Protein 4XHY (pdb70)

CATH classification: 2.30.110.10

InterPro domains:
  IPR002563 Flavin reductase like domain [PF01613] (32-175)
  IPR002563 Flavin reductase like domain [SM00903] (32-175)
  IPR012349 FMN-binding split barrel [G3DSA:2.30.110.10] (2-181)
  IPR050268 NADH-dependent flavin reductase [PTHR30466] (22-176)

Structure (mmCIF, N/CA/C/O backbone):
data_4XHY
#
_entry.id   4XHY
#
_cell.length_a   43.910
_cell.length_b   43.910
_cell.length_c   154.660
_cell.angle_alpha   90.00
_cell.angle_beta   90.00
_cell.angle_gamma   120.00
#
_symmetry.space_group_name_H-M   'P 31 2 1'
#
loop_
_entity.id
_entity.type
_entity.pdbx_description
1 polymer 'Flavin reductase domain protein, FMN-binding protein'
2 water water
#
loop_
_atom_site.group_PDB
_atom_site.id
_atom_site.type_symbol
_atom_site.label_atom_id
_atom_site.label_alt_id
_atom_site.label_comp_id
_atom_site.label_asym_id
_atom_site.label_entity_id
_atom_site.label_seq_id
_atom_site.pdbx_PD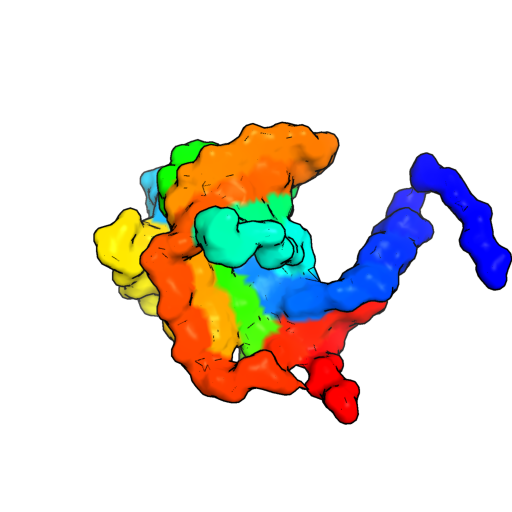B_ins_code
_atom_site.Cartn_x
_atom_site.Cartn_y
_atom_site.Cartn_z
_atom_site.occupancy
_atom_site.B_iso_or_equiv
_atom_site.auth_seq_id
_atom_site.auth_comp_id
_atom_site.auth_asym_id
_atom_site.auth_atom_id
_atom_site.pdbx_PDB_model_num
ATOM 1 N N . GLU A 1 14 ? 0.422 -7.687 48.954 1.00 32.02 15 GLU A N 1
ATOM 2 C CA . GLU A 1 14 ? -0.319 -6.501 48.398 1.00 30.50 15 GLU A CA 1
ATOM 3 C C . GLU A 1 14 ? -0.179 -5.317 49.317 1.00 29.41 15 GLU A C 1
ATOM 4 O O . GLU A 1 14 ? -0.375 -5.411 50.543 1.00 30.39 15 GLU A O 1
ATOM 10 N N . ILE A 1 15 ? 0.153 -4.204 48.695 1.00 27.60 16 ILE A N 1
ATOM 11 C CA A ILE A 1 15 ? 0.369 -2.968 49.454 0.50 27.59 16 ILE A CA 1
ATOM 12 C CA B ILE A 1 15 ? 0.486 -2.960 49.357 0.50 27.74 16 ILE A CA 1
ATOM 13 C C . ILE A 1 15 ? -0.316 -1.812 48.743 1.00 26.22 16 ILE A C 1
ATOM 14 O O . ILE A 1 15 ? -0.468 -1.772 47.537 1.00 25.19 16 ILE A O 1
ATOM 23 N N . THR A 1 16 ? -0.736 -0.849 49.562 1.00 26.20 17 THR A N 1
ATOM 24 C CA . THR A 1 16 ? -1.468 0.328 49.094 1.00 25.38 17 THR A CA 1
ATOM 25 C C . THR A 1 16 ? -0.748 1.580 49.538 1.00 25.64 17 THR A C 1
ATOM 26 O O . THR A 1 16 ? -0.265 1.609 50.688 1.00 26.36 17 THR A O 1
ATOM 30 N N . PHE A 1 17 ? -0.649 2.546 48.642 1.00 24.79 18 PHE A N 1
ATOM 31 C CA . PHE A 1 17 ? -0.048 3.845 48.982 1.00 25.67 18 PHE A CA 1
ATOM 32 C C . PHE A 1 17 ? -0.747 4.966 48.263 1.00 25.73 18 PHE A C 1
ATOM 33 O O . PHE A 1 17 ? -1.606 4.783 47.386 1.00 23.99 18 PHE A O 1
ATOM 41 N N . HIS A 1 18 ? -0.376 6.195 48.597 1.00 27.26 19 HIS A N 1
ATOM 42 C CA . HIS A 1 18 ? -1.004 7.360 47.953 1.00 29.47 19 HIS A CA 1
ATOM 43 C C . HIS A 1 18 ? 0.052 8.040 47.150 1.00 30.23 19 HIS A C 1
ATOM 44 O O . HIS A 1 18 ? 1.141 8.197 47.657 1.00 33.40 19 HIS A O 1
ATOM 51 N N . PRO A 1 19 ? -0.248 8.450 45.951 1.00 29.64 20 PRO A N 1
ATOM 52 C CA . PRO A 1 19 ? 0.856 9.096 45.162 1.00 32.42 20 PRO A CA 1
ATOM 53 C C . PRO A 1 19 ? 1.309 10.366 45.884 1.00 36.46 20 PRO A C 1
ATOM 54 O O . PRO A 1 19 ? 0.491 11.082 46.463 1.00 38.53 20 PRO A O 1
ATOM 58 N N . ALA A 1 20 ? 2.620 10.572 45.894 1.00 43.08 21 ALA A N 1
ATOM 59 C CA . ALA A 1 20 ? 3.381 11.243 46.985 1.00 49.68 21 ALA A CA 1
ATOM 60 C C . ALA A 1 20 ? 4.436 10.255 47.593 1.00 50.94 21 ALA A C 1
ATOM 61 O O . ALA A 1 20 ? 4.177 9.572 48.612 1.00 46.65 21 ALA A O 1
ATOM 63 N N . ALA A 1 24 ? 7.569 8.935 45.115 1.00 43.31 25 ALA A N 1
ATOM 64 C CA . ALA A 1 24 ? 7.345 9.047 43.658 1.00 40.80 25 ALA A CA 1
ATOM 65 C C . ALA A 1 24 ? 7.810 7.806 42.878 1.00 37.49 25 ALA A C 1
ATOM 66 O O . ALA A 1 24 ? 7.270 7.482 41.813 1.00 34.25 25 ALA A O 1
ATOM 68 N N . ARG A 1 25 ? 8.824 7.144 43.434 1.00 35.76 26 ARG A N 1
ATOM 69 C CA A ARG A 1 25 ? 9.386 5.885 42.963 0.50 35.48 26 ARG A CA 1
ATOM 70 C CA B ARG A 1 25 ? 9.373 5.918 42.855 0.50 35.71 26 ARG A CA 1
ATOM 71 C C . ARG A 1 25 ? 8.323 4.790 42.831 1.00 33.51 26 ARG A C 1
ATOM 72 O O . ARG A 1 25 ? 8.303 4.007 41.877 1.00 31.44 26 ARG A O 1
ATOM 87 N N . LEU A 1 26 ? 7.516 4.730 43.868 1.00 31.85 27 LEU A N 1
ATOM 88 C CA . LEU A 1 26 ? 6.464 3.700 43.982 1.00 30.18 27 LEU A CA 1
ATOM 89 C C . LEU A 1 26 ? 5.436 3.900 42.885 1.00 27.81 27 LEU A C 1
ATOM 90 O O . LEU A 1 26 ? 4.971 2.910 42.259 1.00 25.35 27 LEU A O 1
ATOM 95 N N . LEU A 1 27 ? 5.099 5.142 42.575 1.00 26.02 28 LEU A N 1
ATOM 96 C CA . LEU A 1 27 ? 4.109 5.391 41.517 1.00 25.59 28 LEU A CA 1
ATOM 97 C C . LEU A 1 27 ? 4.669 4.999 40.156 1.00 24.81 28 LEU A C 1
ATOM 98 O O . LEU A 1 27 ? 4.017 4.376 39.342 1.00 23.70 28 LEU A O 1
ATOM 103 N N . ARG A 1 28 ? 5.912 5.366 39.881 1.00 25.77 29 ARG A N 1
ATOM 104 C CA . ARG A 1 28 ? 6.501 5.022 38.616 1.00 25.64 29 ARG A CA 1
ATOM 105 C C . ARG A 1 28 ? 6.568 3.488 38.400 1.00 24.07 29 ARG A C 1
ATOM 106 O O . ARG A 1 28 ? 6.215 2.985 37.347 1.00 23.37 29 ARG A O 1
ATOM 114 N N . GLU A 1 29 ? 6.963 2.756 39.425 1.00 24.20 30 GLU A N 1
ATOM 115 C CA . GLU A 1 29 ? 6.980 1.293 39.430 1.00 23.76 30 GLU A CA 1
ATOM 116 C C . GLU A 1 29 ? 5.553 0.756 39.114 1.00 22.53 30 GLU A C 1
ATOM 117 O O . GLU A 1 29 ? 5.403 -0.095 38.252 1.00 21.94 30 GLU A O 1
ATOM 123 N N . ALA A 1 30 ? 4.545 1.347 39.733 1.00 22.01 31 ALA A N 1
ATOM 124 C CA . ALA A 1 30 ? 3.211 0.818 39.532 1.00 20.99 31 ALA A CA 1
ATOM 125 C C . ALA A 1 30 ? 2.710 1.061 38.124 1.00 20.36 31 ALA A C 1
ATOM 126 O O . ALA A 1 30 ? 2.170 0.107 37.518 1.00 18.95 31 ALA A O 1
ATOM 128 N N . LEU A 1 31 ? 2.845 2.292 37.623 1.00 19.46 32 LEU A N 1
ATOM 129 C CA . LEU A 1 31 ? 2.450 2.635 36.270 1.00 19.55 32 LEU A CA 1
ATOM 130 C C . LEU A 1 31 ? 3.228 1.797 35.272 1.00 19.61 32 LEU A C 1
ATOM 131 O O . LEU A 1 31 ? 2.682 1.403 34.226 1.00 20.47 32 LEU A O 1
ATOM 136 N N . GLY A 1 32 ? 4.497 1.432 35.594 1.00 20.16 33 GLY A N 1
ATOM 137 C CA . GLY A 1 32 ? 5.247 0.514 34.735 1.00 20.24 33 GLY A CA 1
ATOM 138 C C . GLY A 1 32 ? 4.798 -0.907 34.629 1.00 20.11 33 GLY A C 1
ATOM 139 O O . GLY A 1 32 ? 5.234 -1.634 33.778 1.00 20.73 33 GLY A O 1
ATOM 140 N N . ARG A 1 33 ? 3.805 -1.279 35.456 1.00 19.57 34 ARG A N 1
ATOM 141 C CA . ARG A 1 33 ? 3.224 -2.599 35.420 1.00 19.20 34 ARG A CA 1
ATOM 142 C C . ARG A 1 33 ? 2.269 -2.745 34.217 1.00 18.40 34 ARG A C 1
ATOM 143 O O . ARG A 1 33 ? 1.908 -3.864 33.906 1.00 18.80 34 ARG A O 1
ATOM 151 N N . PHE A 1 34 ? 1.905 -1.644 33.610 1.00 17.74 35 PHE A N 1
ATOM 152 C CA . PHE A 1 34 ? 1.145 -1.661 32.365 1.00 17.54 35 PHE A CA 1
ATOM 153 C C . PHE A 1 34 ? 2.124 -1.796 31.188 1.00 17.02 35 PHE A C 1
ATOM 154 O O . PHE A 1 34 ? 2.841 -0.804 30.884 1.00 17.37 35 PHE A O 1
ATOM 162 N N . ALA A 1 35 ? 2.142 -2.977 30.539 1.00 16.34 36 ALA A N 1
ATOM 163 C CA . ALA A 1 35 ?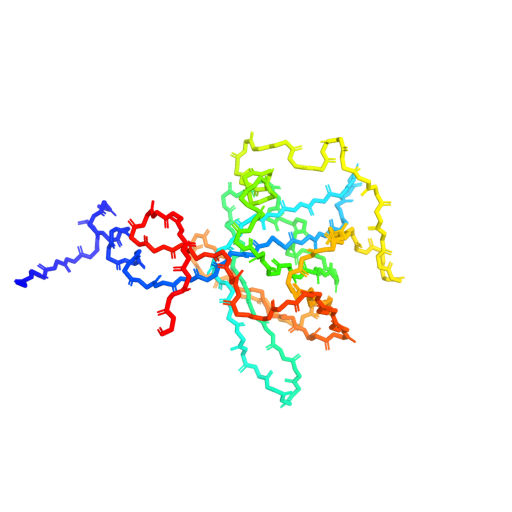 2.942 -3.246 29.358 1.00 16.23 36 ALA A CA 1
ATOM 164 C C . ALA A 1 35 ? 2.572 -2.412 28.158 1.00 15.61 36 ALA A C 1
ATOM 165 O O . ALA A 1 35 ? 1.377 -2.091 27.942 1.00 15.31 36 ALA A O 1
ATOM 167 N N . THR A 1 36 ? 3.558 -2.012 27.335 1.00 15.64 37 THR A N 1
ATOM 168 C CA . THR A 1 36 ? 3.280 -1.246 26.163 1.00 15.69 37 THR A CA 1
ATOM 169 C C . THR A 1 36 ? 4.204 -1.612 25.024 1.00 15.83 37 THR A C 1
ATOM 170 O O . THR A 1 36 ? 5.334 -2.152 25.291 1.00 17.30 37 THR A O 1
ATOM 174 N N . GLY A 1 37 ? 3.803 -1.252 23.815 1.00 15.58 38 GLY A N 1
ATOM 175 C CA . GLY A 1 37 ? 4.746 -1.126 22.702 1.00 15.82 38 GLY A CA 1
ATOM 176 C C . GLY A 1 37 ? 5.562 0.124 22.868 1.00 16.42 38 GLY A C 1
ATOM 177 O O . GLY A 1 37 ? 5.515 0.787 23.917 1.00 17.17 38 GLY A O 1
ATOM 178 N N . VAL A 1 38 ? 6.326 0.442 21.832 1.00 15.60 39 VAL A N 1
ATOM 179 C CA . VAL A 1 38 ? 7.179 1.652 21.850 1.00 15.61 39 VAL A CA 1
ATOM 180 C C . VAL A 1 38 ? 6.967 2.384 20.529 1.00 15.36 39 VAL A C 1
ATOM 181 O O . VAL A 1 38 ? 7.016 1.730 19.456 1.00 16.54 39 VAL A O 1
ATOM 185 N N . THR A 1 39 ? 6.668 3.682 20.600 1.00 16.09 40 THR A N 1
ATOM 186 C CA . THR A 1 39 ? 6.482 4.469 19.406 1.00 16.81 40 THR A CA 1
ATOM 187 C C . THR A 1 39 ? 7.399 5.628 19.327 1.00 17.77 40 THR A C 1
ATOM 188 O O . THR A 1 39 ? 7.849 6.110 20.324 1.00 21.99 40 THR A O 1
ATOM 192 N N . VAL A 1 40 ? 7.829 5.945 18.139 1.00 16.10 41 VAL A N 1
ATOM 193 C CA . VAL A 1 40 ? 8.493 7.235 17.919 1.00 15.90 41 VAL A CA 1
ATOM 194 C C . VAL A 1 40 ? 7.534 8.100 17.110 1.00 15.33 41 VAL A C 1
ATOM 195 O O . VAL A 1 40 ? 7.067 7.696 16.026 1.00 15.40 41 VAL A O 1
ATOM 199 N N . VAL A 1 41 ? 7.212 9.287 17.602 1.00 15.28 42 VAL A N 1
ATOM 200 C CA . VAL A 1 41 ? 6.348 10.210 16.885 1.00 15.50 42 VAL A CA 1
ATOM 201 C C . VAL A 1 41 ? 7.196 11.344 16.296 1.00 15.61 42 VAL A C 1
ATOM 202 O O . VAL A 1 41 ? 8.105 11.848 16.923 1.00 15.64 42 VAL A O 1
ATOM 206 N N . THR A 1 42 ? 6.998 11.571 15.010 1.00 15.59 43 THR A N 1
ATOM 207 C CA . THR A 1 42 ? 7.832 12.541 14.282 1.00 16.26 43 THR A CA 1
ATOM 208 C C . THR A 1 42 ? 7.041 13.678 13.720 1.00 16.53 43 THR A C 1
ATOM 209 O O . THR A 1 42 ? 5.826 13.575 13.503 1.00 16.44 43 THR A O 1
ATOM 213 N N . THR A 1 43 ? 7.759 14.771 13.484 1.00 17.30 44 THR A N 1
ATOM 214 C CA . THR A 1 43 ? 7.132 15.966 12.929 1.00 17.86 44 THR A CA 1
ATOM 215 C C . THR A 1 43 ? 8.184 16.877 12.309 1.00 18.59 44 THR A C 1
ATOM 216 O O . THR A 1 43 ? 9.382 16.803 12.625 1.00 19.38 44 THR A O 1
ATOM 220 N N . ALA A 1 44 ? 7.773 17.764 11.423 1.00 19.44 45 ALA A N 1
ATOM 221 C CA . ALA A 1 44 ? 8.730 18.732 10.856 1.00 21.10 45 ALA A CA 1
ATOM 222 C C . ALA A 1 44 ? 8.829 19.905 11.804 1.00 22.99 45 ALA A C 1
ATOM 223 O O . ALA A 1 44 ? 7.922 20.681 11.955 1.00 24.36 45 ALA A O 1
ATOM 225 N N . GLY A 1 45 ? 10.011 20.098 12.338 1.00 24.49 46 GLY A N 1
ATOM 226 C CA . GLY A 1 45 ? 10.294 21.186 13.255 1.00 26.01 46 GLY A CA 1
ATOM 227 C C . GLY A 1 45 ? 10.734 22.424 12.523 1.00 28.35 46 GLY A C 1
ATOM 228 O O . GLY A 1 45 ? 11.004 22.375 11.306 1.00 27.88 46 GLY A O 1
ATOM 229 N N . PRO A 1 46 ? 10.843 23.548 13.283 1.00 30.60 47 PRO A N 1
ATOM 230 C CA . PRO A 1 46 ? 11.165 24.817 12.649 1.00 32.57 47 PRO A CA 1
ATOM 231 C C . PRO A 1 46 ? 12.527 24.817 12.003 1.00 33.33 47 PRO A C 1
ATOM 232 O O . PRO A 1 46 ? 12.758 25.611 11.061 1.00 35.79 47 PRO A O 1
ATOM 236 N N . GLN A 1 47 ? 13.441 23.960 12.46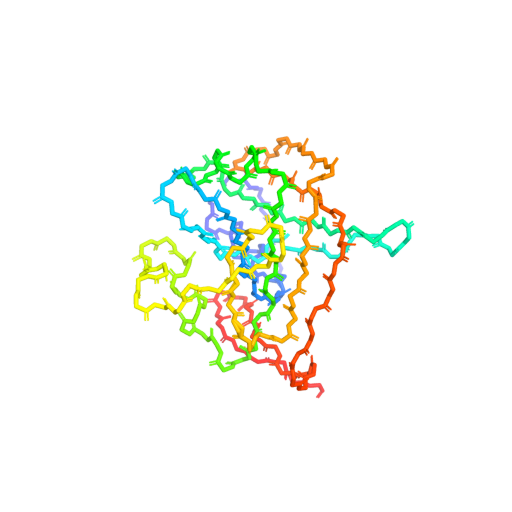1 1.00 32.79 48 GLN A N 1
ATOM 237 C CA . GLN A 1 47 ? 14.721 23.962 11.784 1.00 35.08 48 GLN A CA 1
ATOM 238 C C . GLN A 1 47 ? 15.261 22.607 11.384 1.00 32.88 48 GLN A C 1
ATOM 239 O O . GLN A 1 47 ? 16.454 22.451 11.089 1.00 35.38 48 GLN A O 1
ATOM 245 N N . GLY A 1 48 ? 14.350 21.644 11.249 1.00 29.01 49 GLY A N 1
ATOM 246 C CA . GLY A 1 48 ? 14.713 20.268 10.871 1.00 27.87 49 GLY A CA 1
ATOM 247 C C . GLY A 1 48 ? 13.718 19.274 11.423 1.00 25.83 49 GLY A C 1
ATOM 248 O O . GLY A 1 48 ? 12.784 19.655 12.111 1.00 25.96 49 GLY A O 1
ATOM 249 N N . PRO A 1 49 ? 13.929 18.005 11.095 1.00 24.57 50 PRO A N 1
ATOM 250 C CA . PRO A 1 49 ? 13.070 16.941 11.604 1.00 23.22 50 PRO A CA 1
ATOM 251 C C . PRO A 1 49 ? 13.192 16.731 13.111 1.00 22.32 50 PRO A C 1
ATOM 252 O O . PRO A 1 49 ? 14.275 16.942 13.694 1.00 23.48 50 PRO A O 1
ATOM 256 N N . LEU A 1 50 ? 12.064 16.315 13.740 1.00 21.09 51 LEU A N 1
ATOM 257 C CA . LEU A 1 50 ? 12.055 16.048 15.127 1.00 20.96 51 LEU A CA 1
ATOM 258 C C . LEU A 1 50 ? 11.385 14.733 15.381 1.00 19.90 51 LEU A C 1
ATOM 259 O O . LEU A 1 50 ? 10.437 14.371 14.698 1.00 19.17 51 LEU A O 1
ATOM 264 N N . GLY A 1 51 ? 11.803 14.082 16.443 1.00 19.37 52 GLY A N 1
ATOM 265 C CA . GLY A 1 51 ? 11.118 12.879 16.889 1.00 18.32 52 GLY A CA 1
ATOM 266 C C . GLY A 1 51 ? 11.113 12.766 18.393 1.00 18.68 52 GLY A C 1
ATOM 267 O O . GLY A 1 51 ? 11.946 13.338 19.065 1.00 20.23 52 GLY A O 1
ATOM 268 N N . MET A 1 52 ? 10.237 11.915 18.918 1.00 18.23 53 MET A N 1
ATOM 269 C CA . MET A 1 52 ? 10.150 11.705 20.378 1.00 18.92 53 MET A CA 1
ATOM 270 C C . MET A 1 52 ? 9.658 10.269 20.583 1.00 17.29 53 MET A C 1
ATOM 271 O O . MET A 1 52 ? 8.564 9.882 20.119 1.00 16.50 53 MET A O 1
ATOM 276 N N . THR A 1 53 ? 10.388 9.558 21.396 1.00 16.79 54 THR A N 1
ATOM 277 C CA . THR A 1 53 ? 10.008 8.207 21.819 1.00 16.60 54 THR A CA 1
ATOM 278 C C . THR A 1 53 ? 9.035 8.307 22.993 1.00 16.35 54 THR A C 1
ATOM 279 O O . THR A 1 53 ? 9.328 8.981 23.975 1.00 17.65 54 THR A O 1
ATOM 283 N N . VAL A 1 54 ? 7.898 7.642 22.797 1.00 16.39 55 VAL A N 1
ATOM 284 C CA . VAL A 1 54 ? 6.903 7.580 23.906 1.00 16.81 55 VAL A CA 1
ATOM 285 C C . VAL A 1 54 ? 6.292 6.186 23.955 1.00 16.60 55 VAL A C 1
ATOM 286 O O . VAL A 1 54 ? 6.284 5.458 22.991 1.00 18.17 55 VAL A O 1
ATOM 290 N N . ASN A 1 55 ? 5.698 5.875 25.104 1.00 16.50 56 ASN A N 1
ATOM 291 C CA . ASN A 1 55 ? 4.855 4.649 25.174 1.00 16.70 56 ASN A CA 1
ATOM 292 C C . ASN A 1 55 ? 3.442 4.930 25.543 1.00 16.78 56 ASN A C 1
ATOM 293 O O . ASN A 1 55 ? 2.728 3.973 25.790 1.00 17.83 56 ASN A O 1
ATOM 298 N N . SER A 1 56 ? 3.071 6.169 25.568 1.00 15.97 57 SER A N 1
ATOM 299 C CA . SER A 1 56 ? 1.733 6.623 25.912 1.00 16.96 57 SER A CA 1
ATOM 300 C C . SER A 1 56 ? 0.743 6.640 24.760 1.00 16.19 57 SER A C 1
ATOM 301 O O . SER A 1 56 ? -0.411 7.108 24.954 1.00 19.23 57 SER A O 1
ATOM 304 N N . PHE A 1 57 ? 1.050 6.012 23.653 1.00 15.53 58 PHE A N 1
ATOM 305 C CA . PHE A 1 57 ? 0.145 5.839 22.552 1.00 15.56 58 PHE A CA 1
ATOM 306 C C . PHE A 1 57 ? -1.077 5.003 22.944 1.00 14.80 58 PHE A C 1
ATOM 307 O O . PHE A 1 57 ? -0.985 4.106 23.745 1.00 15.21 58 PHE A O 1
ATOM 315 N N . SER A 1 58 ? -2.247 5.381 22.405 1.00 15.08 59 SER A N 1
ATOM 316 C CA . SER A 1 58 ? -3.414 4.436 22.417 1.00 15.62 59 SER A CA 1
ATOM 317 C C . SER A 1 58 ? -4.140 4.558 21.085 1.00 16.15 59 SER A C 1
ATOM 318 O O . SER A 1 58 ? -4.328 5.661 20.526 1.00 15.42 59 SER A O 1
ATOM 321 N N . SER A 1 59 ? -4.699 3.438 20.660 1.00 16.52 60 SER A N 1
ATOM 322 C CA . SER A 1 59 ? -5.676 3.428 19.605 1.00 17.83 60 SER A CA 1
ATOM 323 C C . SER A 1 59 ? -6.995 3.857 20.237 1.00 18.58 60 SER A C 1
ATOM 324 O O . SER A 1 59 ? -7.411 3.216 21.226 1.00 21.27 60 SER A O 1
ATOM 327 N N . VAL A 1 60 ? -7.649 4.863 19.677 1.00 17.25 61 VAL A N 1
ATOM 328 C CA . VAL A 1 60 ? -8.837 5.482 20.264 1.00 17.82 61 VAL A CA 1
ATOM 329 C C . VAL A 1 60 ? -10.139 5.145 19.527 1.00 18.54 61 VAL A C 1
ATOM 330 O O . VAL A 1 60 ? -11.024 4.595 20.177 1.00 19.23 61 VAL A O 1
ATOM 334 N N . SER A 1 61 ? -10.244 5.422 18.226 1.00 18.09 62 SER A N 1
ATOM 335 C CA . SER A 1 61 ? -11.478 5.252 17.459 1.00 19.38 62 SER A CA 1
ATOM 336 C C . SER A 1 61 ? -11.203 4.572 16.119 1.00 19.83 62 SER A C 1
ATOM 337 O O . SER A 1 61 ? -10.113 4.785 15.570 1.00 19.34 62 SER A O 1
ATOM 340 N N . LEU A 1 62 ? -12.099 3.721 15.646 1.00 21.33 63 LEU A N 1
ATOM 341 C CA . LEU A 1 62 ? -12.041 3.182 14.296 1.00 22.54 63 LEU A CA 1
ATOM 342 C C . LEU A 1 62 ? -12.748 4.051 13.303 1.00 23.81 63 LEU A C 1
ATOM 343 O O . LEU A 1 62 ? -12.279 4.234 12.171 1.00 25.28 63 LEU A O 1
ATOM 348 N N . GLU A 1 63 ? -13.968 4.519 13.605 1.00 24.31 64 GLU A N 1
ATOM 349 C CA . GLU A 1 63 ? -14.622 5.400 12.675 1.00 27.42 64 GLU A CA 1
ATOM 350 C C . GLU A 1 63 ? -15.062 6.650 13.421 1.00 26.48 64 GLU A C 1
ATOM 351 O O . GLU A 1 63 ? -15.970 6.622 14.260 1.00 27.35 64 GLU A O 1
ATOM 357 N N . PRO A 1 64 ? -14.442 7.772 13.164 1.00 24.04 65 PRO A N 1
ATOM 358 C CA . PRO A 1 64 ? -13.274 7.927 12.304 1.00 23.37 65 PRO A CA 1
ATOM 359 C C . PRO A 1 64 ? -12.058 7.339 12.954 1.00 21.24 65 PRO A C 1
ATOM 360 O O . PRO A 1 64 ? -12.016 7.092 14.162 1.00 20.54 65 PRO A O 1
ATOM 364 N N . PRO A 1 65 ? -10.958 7.163 12.173 1.00 20.01 66 PRO A N 1
ATOM 365 C CA . PRO A 1 65 ? -9.784 6.516 12.720 1.00 19.17 66 PRO A CA 1
ATOM 366 C C . PRO A 1 65 ? -8.983 7.525 13.491 1.00 18.11 66 PRO A C 1
ATOM 367 O O . PRO A 1 65 ? -8.397 8.431 12.868 1.00 18.30 66 PRO A O 1
ATOM 371 N N . LEU A 1 66 ? -8.959 7.386 14.804 1.00 17.55 67 LEU A N 1
ATOM 372 C CA . LEU A 1 66 ? -8.209 8.321 15.673 1.00 17.32 67 LEU A CA 1
ATOM 373 C C . LEU A 1 66 ? -7.319 7.602 16.601 1.00 16.43 67 LEU A C 1
ATOM 374 O O . LEU A 1 66 ? -7.600 6.518 17.111 1.00 16.19 67 LEU A O 1
ATOM 379 N N . VAL A 1 67 ? -6.181 8.222 16.934 1.00 15.59 68 VAL A N 1
ATOM 380 C CA . VAL A 1 67 ? -5.211 7.697 17.884 1.00 15.49 68 VAL A CA 1
ATO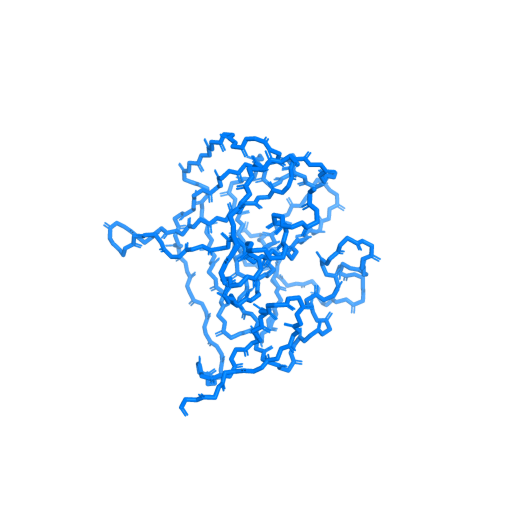M 381 C C . VAL A 1 67 ? -4.781 8.856 18.804 1.00 15.33 68 VAL A C 1
ATOM 382 O O . VAL A 1 67 ? -5.051 10.046 18.472 1.00 15.69 68 VAL A O 1
ATOM 386 N N . LEU A 1 68 ? -4.137 8.519 19.921 1.00 15.16 69 LEU A N 1
ATOM 387 C CA . LEU A 1 68 ? -3.628 9.575 20.818 1.00 14.84 69 LEU A CA 1
ATOM 388 C C . LEU A 1 68 ? -2.259 9.176 21.302 1.00 14.22 69 LEU A C 1
ATOM 389 O O . LEU A 1 68 ? -1.788 8.036 21.222 1.00 14.50 69 LEU A O 1
ATOM 394 N N . TRP A 1 69 ? -1.534 10.220 21.749 1.00 14.64 70 TRP A N 1
ATOM 395 C CA . TRP A 1 69 ? -0.281 10.044 22.442 1.00 14.90 70 TRP A CA 1
ATOM 396 C C . TRP A 1 69 ? -0.044 11.263 23.326 1.00 15.57 70 TRP A C 1
ATOM 397 O O . TRP A 1 69 ? -0.680 12.281 23.141 1.00 15.66 70 TRP A O 1
ATOM 408 N N . CYS A 1 70 ? 0.978 11.155 24.217 1.00 15.46 71 CYS A N 1
ATOM 409 C CA . CYS A 1 70 ? 1.126 12.202 25.218 1.00 16.04 71 CYS A CA 1
ATOM 410 C C . CYS A 1 70 ? 2.563 12.757 25.222 1.00 16.32 71 CYS A C 1
ATOM 411 O O . CYS A 1 70 ? 3.464 12.151 25.788 1.00 17.36 71 CYS A O 1
ATOM 414 N N . PRO A 1 71 ? 2.806 13.956 24.606 1.00 16.22 72 PRO A N 1
ATOM 415 C CA . PRO A 1 71 ? 4.176 14.537 24.700 1.00 16.94 72 PRO A CA 1
ATOM 416 C C . PRO A 1 71 ? 4.360 15.148 26.073 1.00 17.43 72 PRO A C 1
ATOM 417 O O . PRO A 1 71 ? 3.458 15.767 26.668 1.00 18.14 72 PRO A O 1
ATOM 421 N N . ALA A 1 72 ? 5.597 15.019 26.582 1.00 18.55 73 ALA A N 1
ATOM 422 C CA . ALA A 1 72 ? 5.994 15.646 27.853 1.00 18.41 73 ALA A CA 1
ATOM 423 C C . ALA A 1 72 ? 6.063 17.189 27.681 1.00 18.90 73 ALA A C 1
ATOM 424 O O . ALA A 1 72 ? 6.682 17.660 26.766 1.00 19.66 73 ALA A O 1
ATOM 426 N N . ARG A 1 73 ? 5.486 17.898 28.619 1.00 19.16 74 ARG A N 1
ATOM 427 C CA . ARG A 1 73 ? 5.547 19.369 28.577 1.00 20.23 74 ARG A CA 1
ATOM 428 C C . ARG A 1 73 ? 6.881 19.802 29.066 1.00 21.34 74 ARG A C 1
ATOM 429 O O . ARG A 1 73 ? 7.242 21.014 28.801 1.00 21.67 74 ARG A O 1
ATOM 437 N N . THR A 1 74 ? 7.716 18.936 29.633 1.00 21.73 75 THR A N 1
ATOM 438 C CA . THR A 1 74 ? 9.094 19.292 30.069 1.00 24.04 75 THR A CA 1
ATOM 439 C C . THR A 1 74 ? 10.114 19.142 28.990 1.00 23.42 75 THR A C 1
ATOM 440 O O . THR A 1 74 ? 11.308 19.410 29.224 1.00 26.59 75 THR A O 1
ATOM 444 N N . SER A 1 75 ? 9.679 18.808 27.779 1.00 22.85 76 SER A N 1
ATOM 445 C CA . SER A 1 75 ? 10.590 18.652 26.628 1.00 23.33 76 SER A CA 1
ATOM 446 C C . SER A 1 75 ? 10.651 19.942 25.847 1.00 23.71 76 SER A C 1
ATOM 447 O O . SER A 1 75 ? 9.662 20.524 25.553 1.00 23.03 76 SER A O 1
ATOM 450 N N . ALA A 1 76 ? 11.851 20.326 25.380 1.00 24.85 77 ALA A N 1
ATOM 451 C CA . ALA A 1 76 ? 11.971 21.421 24.474 1.00 25.66 77 ALA A CA 1
ATOM 452 C C . ALA A 1 76 ? 11.270 21.216 23.130 1.00 25.24 77 ALA A C 1
ATOM 453 O O . ALA A 1 76 ? 11.068 22.206 22.410 1.00 27.74 77 ALA A O 1
ATOM 455 N N . ARG A 1 77 ? 10.974 19.962 22.790 1.00 24.88 78 ARG A N 1
ATOM 456 C CA . ARG A 1 77 ? 10.253 19.638 21.552 1.00 25.16 78 ARG A CA 1
ATOM 457 C C . ARG A 1 77 ? 8.721 19.746 21.698 1.00 23.43 78 ARG A C 1
ATOM 458 O O . ARG A 1 77 ? 7.989 19.540 20.723 1.00 23.00 78 ARG A O 1
ATOM 466 N N . HIS A 1 78 ? 8.215 19.969 22.902 1.00 22.48 79 HIS A N 1
ATOM 467 C CA . HIS A 1 78 ? 6.763 19.911 23.126 1.00 21.62 79 HIS A CA 1
ATOM 468 C C . HIS A 1 78 ? 6.041 20.905 22.226 1.00 22.23 79 HIS A C 1
ATOM 469 O O . HIS A 1 78 ? 5.033 20.575 21.591 1.00 21.39 79 HIS A O 1
ATOM 476 N N . ALA A 1 79 ? 6.486 22.153 22.220 1.00 24.37 80 ALA A N 1
ATOM 477 C CA . ALA A 1 79 ? 5.815 23.185 21.421 1.00 25.80 80 ALA A CA 1
ATOM 478 C C . ALA A 1 79 ? 5.667 22.827 19.938 1.00 24.95 80 ALA A C 1
ATOM 479 O O . ALA A 1 79 ? 4.582 22.994 19.377 1.00 25.97 80 ALA A O 1
ATOM 481 N N . ALA A 1 80 ? 6.711 22.272 19.343 1.00 23.91 81 ALA A N 1
ATOM 482 C CA . ALA A 1 80 ? 6.672 21.851 17.942 1.00 23.59 81 ALA A CA 1
ATOM 483 C C . ALA A 1 80 ? 5.628 20.760 17.719 1.00 22.74 81 ALA A C 1
ATOM 484 O O . ALA A 1 80 ? 4.857 20.878 16.762 1.00 22.62 81 ALA A O 1
ATOM 486 N N . PHE A 1 81 ? 5.502 19.820 18.635 1.00 21.30 82 PHE A N 1
ATOM 487 C CA . PHE A 1 81 ? 4.509 18.806 18.455 1.00 20.86 82 PHE A CA 1
ATOM 488 C C . PHE A 1 81 ? 3.097 19.367 18.683 1.00 22.07 82 PHE A C 1
ATOM 489 O O . PHE A 1 81 ? 2.181 19.002 17.976 1.00 21.38 82 PHE A O 1
ATOM 497 N N . ALA A 1 82 ? 2.933 20.276 19.636 1.00 24.21 83 ALA A N 1
ATOM 498 C CA . ALA A 1 82 ? 1.614 20.873 19.937 1.00 26.87 83 ALA A CA 1
ATOM 499 C C . ALA A 1 82 ? 1.157 21.787 18.813 1.00 27.52 83 ALA A C 1
ATOM 500 O O . ALA A 1 82 ? -0.058 21.886 18.559 1.00 32.02 83 ALA A O 1
ATOM 502 N N . GLU A 1 83 ? 2.064 22.464 18.160 1.00 29.37 84 GLU A N 1
ATOM 503 C CA . GLU A 1 83 ? 1.696 23.354 17.069 1.00 30.54 84 GLU A CA 1
ATOM 504 C C . GLU A 1 83 ? 1.564 22.653 15.724 1.00 28.90 84 GLU A C 1
ATOM 505 O O . GLU A 1 83 ? 1.110 23.290 14.762 1.00 30.27 84 GLU A O 1
ATOM 511 N N . ALA A 1 84 ? 1.971 21.364 15.619 1.00 24.65 85 ALA A N 1
ATOM 512 C CA . ALA A 1 84 ? 2.079 20.744 14.312 1.00 23.78 85 ALA A CA 1
ATOM 513 C C . ALA A 1 84 ? 0.665 20.484 13.746 1.00 23.09 85 ALA A C 1
ATOM 514 O O . ALA A 1 84 ? -0.265 20.104 14.492 1.00 23.63 85 ALA A O 1
ATOM 516 N N . GLY A 1 85 ? 0.586 20.565 12.431 1.00 22.78 86 GLY A N 1
ATOM 517 C CA . GLY A 1 85 ? -0.615 20.120 11.704 1.00 22.48 86 GLY A CA 1
ATOM 518 C C . GLY A 1 85 ? -0.570 18.625 11.376 1.00 21.14 86 GLY A C 1
ATOM 519 O O . GLY A 1 85 ? -1.611 18.010 11.146 1.00 19.98 86 GLY A O 1
ATOM 520 N N . ALA A 1 86 ? 0.622 18.027 11.314 1.00 20.26 87 ALA A N 1
ATOM 521 C CA . ALA A 1 86 ? 0.807 16.674 10.901 1.00 19.10 87 ALA A CA 1
ATOM 522 C C . ALA A 1 86 ? 1.935 16.028 11.703 1.00 18.48 87 ALA A C 1
ATOM 523 O O . ALA A 1 86 ? 3.004 16.667 11.903 1.00 18.33 87 ALA A O 1
ATOM 525 N N . TRP A 1 87 ? 1.768 14.786 12.082 1.00 17.55 88 TRP A N 1
ATOM 526 C CA . TRP A 1 87 ? 2.750 14.042 12.775 1.00 16.97 88 TRP A CA 1
ATOM 527 C C . TRP A 1 87 ? 2.524 12.579 12.535 1.00 16.54 88 TRP A C 1
ATOM 528 O O . TRP A 1 87 ? 1.367 12.186 12.220 1.00 17.23 88 TRP A O 1
ATOM 539 N N . SER A 1 88 ? 3.563 11.781 12.663 1.00 15.61 89 SER A N 1
ATOM 540 C CA . SER A 1 88 ? 3.496 10.346 12.327 1.00 15.27 89 SER A CA 1
ATOM 541 C C . SER A 1 88 ? 3.951 9.457 13.454 1.00 14.94 89 SER A C 1
ATOM 542 O O . SER A 1 88 ? 5.018 9.669 14.024 1.00 15.09 89 SER A O 1
ATOM 545 N N . VAL A 1 89 ? 3.142 8.434 13.786 1.00 14.33 90 VAL A N 1
ATOM 546 C CA . VAL A 1 89 ? 3.446 7.510 14.875 1.00 14.23 90 VAL A CA 1
ATOM 547 C C . VAL A 1 89 ? 4.044 6.249 14.286 1.00 14.38 90 VAL A C 1
ATOM 548 O O . VAL A 1 89 ? 3.437 5.544 13.505 1.00 14.93 90 VAL A O 1
ATOM 552 N N . HIS A 1 90 ? 5.242 5.928 14.737 1.00 14.54 91 HIS A N 1
ATOM 553 C CA . HIS A 1 90 ? 5.965 4.728 14.327 1.00 14.70 91 HIS A CA 1
ATOM 554 C C . HIS A 1 90 ? 5.951 3.706 15.421 1.00 14.95 91 HIS A C 1
ATOM 555 O O . HIS A 1 90 ? 6.556 3.899 16.484 1.00 15.44 91 HIS A O 1
ATOM 562 N N . VAL A 1 91 ? 5.342 2.536 15.150 1.00 15.01 92 VAL A N 1
ATOM 563 C CA . VAL A 1 91 ? 5.361 1.401 16.119 1.00 15.63 92 VAL A CA 1
ATOM 564 C C . VAL A 1 91 ? 6.563 0.515 15.844 1.00 16.01 92 VAL A C 1
ATOM 565 O O . VAL A 1 91 ? 6.719 0.028 14.731 1.00 16.72 92 VAL A O 1
ATOM 569 N N . LEU A 1 92 ? 7.470 0.350 16.823 1.00 15.82 93 LEU A N 1
ATOM 570 C CA . LEU A 1 92 ? 8.728 -0.324 16.571 1.00 16.70 93 LEU A CA 1
ATOM 571 C C . LEU A 1 92 ? 8.640 -1.839 16.714 1.00 16.98 93 LEU A C 1
ATOM 572 O O . LEU A 1 92 ? 7.985 -2.340 17.625 1.00 16.80 93 LEU A O 1
ATOM 577 N N . GLY A 1 93 ? 9.400 -2.545 15.895 1.00 17.81 94 GLY A N 1
ATOM 578 C CA . GLY A 1 93 ? 9.598 -3.954 16.029 1.00 19.04 94 GLY A CA 1
ATOM 579 C C . GLY A 1 93 ? 10.686 -4.255 17.028 1.00 20.54 94 GLY A C 1
ATOM 580 O O . GLY A 1 93 ? 11.495 -3.390 17.376 1.00 19.92 94 GLY A O 1
ATOM 581 N N . SER A 1 94 ? 10.765 -5.507 17.425 1.00 22.07 95 SER A N 1
ATOM 582 C CA . SER A 1 94 ? 11.629 -5.922 18.511 1.00 23.39 95 SER A CA 1
ATOM 583 C C . SER A 1 94 ? 13.090 -5.792 18.140 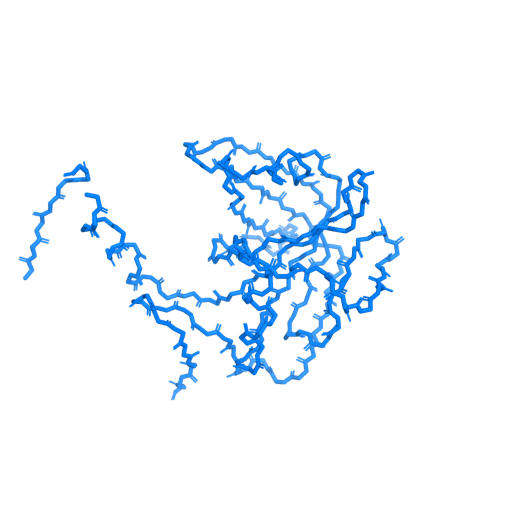1.00 24.50 95 SER A C 1
ATOM 584 O O . SER A 1 94 ? 13.900 -5.805 19.049 1.00 26.47 95 SER A O 1
ATOM 587 N N . GLU A 1 95 ? 13.397 -5.682 16.863 1.00 25.00 96 GLU A N 1
ATOM 588 C CA . GLU A 1 95 ? 14.753 -5.513 16.397 1.00 26.54 96 GLU A CA 1
ATOM 589 C C . GLU A 1 95 ? 15.145 -4.010 16.332 1.00 25.06 96 GLU A C 1
ATOM 590 O O . GLU A 1 95 ? 16.277 -3.665 15.896 1.00 27.18 96 GLU A O 1
ATOM 596 N N . GLN A 1 96 ? 14.313 -3.112 16.814 1.00 22.84 97 GLN A N 1
ATOM 597 C CA . GLN A 1 96 ? 14.517 -1.653 16.611 1.00 21.53 97 GLN A CA 1
ATOM 598 C C . GLN A 1 96 ? 14.780 -0.864 17.883 1.00 21.04 97 GLN A C 1
ATOM 599 O O . GLN A 1 96 ? 14.447 0.316 17.975 1.00 20.07 97 GLN A O 1
ATOM 605 N N . LEU A 1 97 ? 15.370 -1.503 18.884 1.00 21.81 98 LEU A N 1
ATOM 606 C CA . LEU A 1 97 ? 15.826 -0.799 20.085 1.00 21.99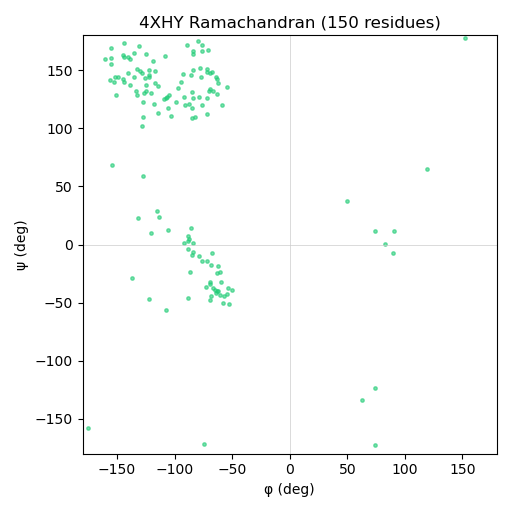 98 LEU A CA 1
ATOM 607 C C . LEU A 1 97 ? 16.665 0.403 19.762 1.00 22.61 98 LEU A C 1
ATOM 608 O O . LEU A 1 97 ? 16.486 1.437 20.391 1.00 22.49 98 LEU A O 1
ATOM 613 N N . GLU A 1 98 ? 17.517 0.322 18.764 1.00 2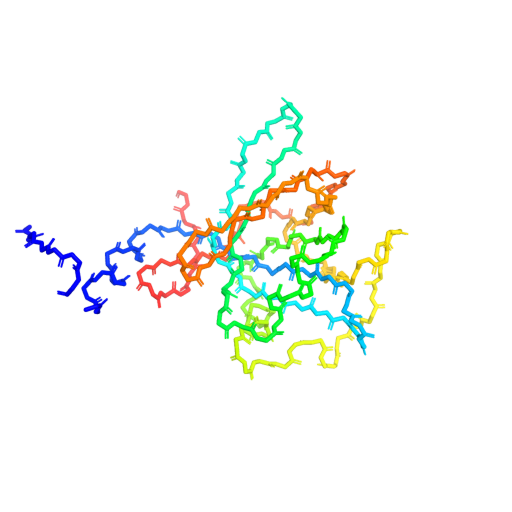3.28 99 GLU A N 1
ATOM 614 C CA . GLU A 1 98 ? 18.383 1.493 18.454 1.00 24.62 99 GLU A CA 1
ATOM 615 C C . GLU A 1 98 ? 17.564 2.694 18.031 1.00 22.94 99 GLU A C 1
ATOM 616 O O . GLU A 1 98 ? 17.881 3.828 18.371 1.00 22.46 99 GLU A O 1
ATOM 622 N N . THR A 1 99 ? 16.515 2.486 17.234 1.00 22.11 100 THR A N 1
ATOM 623 C CA . THR A 1 99 ? 15.641 3.585 16.848 1.00 21.18 100 THR A CA 1
ATOM 624 C C . THR A 1 99 ? 14.908 4.189 18.035 1.00 20.47 100 THR A C 1
ATOM 625 O O . THR A 1 99 ? 14.773 5.431 18.166 1.00 20.83 100 THR A O 1
ATOM 629 N N . CYS A 1 100 ? 14.426 3.343 18.948 1.00 19.54 101 CYS A N 1
ATOM 630 C CA . CYS A 1 100 ? 13.845 3.787 20.172 1.00 19.26 101 CYS A CA 1
ATOM 631 C C . CYS A 1 100 ? 14.813 4.736 20.913 1.00 19.55 101 CYS A C 1
ATOM 632 O O . CYS A 1 100 ? 14.447 5.846 21.307 1.00 19.21 101 CYS A O 1
ATOM 635 N N . LEU A 1 101 ? 16.035 4.320 21.093 1.00 20.46 102 LEU A N 1
ATOM 636 C CA . LEU A 1 101 ? 16.994 5.058 21.934 1.00 21.07 102 LEU A CA 1
ATOM 637 C C . LEU A 1 101 ? 17.383 6.374 21.248 1.00 20.71 102 LEU A C 1
ATOM 638 O O . LEU A 1 101 ? 17.573 7.379 21.899 1.00 21.25 102 LEU A O 1
ATOM 643 N N . ARG A 1 102 ? 17.417 6.382 19.928 1.00 20.56 103 ARG A N 1
ATOM 644 C CA . ARG A 1 102 ? 17.702 7.656 19.209 1.00 20.96 103 ARG A CA 1
ATOM 645 C C . ARG A 1 102 ? 16.816 8.778 19.603 1.00 20.83 103 ARG A C 1
ATOM 646 O O . ARG A 1 102 ? 17.236 9.908 19.585 1.00 21.45 103 ARG A O 1
ATOM 654 N N . PHE A 1 103 ? 15.528 8.441 19.849 1.00 19.92 104 PHE A N 1
ATOM 655 C CA . PHE A 1 103 ? 14.534 9.513 20.105 1.00 20.41 104 PHE A CA 1
ATOM 656 C C . PHE A 1 103 ? 14.095 9.659 21.553 1.00 20.60 104 PHE A C 1
ATOM 657 O O . PHE A 1 103 ? 13.079 10.319 21.906 1.00 20.23 104 PHE A O 1
ATOM 665 N N . THR A 1 104 ? 14.831 9.002 22.419 1.00 22.97 105 THR A N 1
ATOM 666 C CA . THR A 1 104 ? 14.810 9.283 23.846 1.00 23.48 105 THR A CA 1
ATOM 667 C C . THR A 1 104 ? 15.588 10.552 24.125 1.00 26.98 105 THR A C 1
ATOM 668 O O . THR A 1 104 ? 16.407 11.037 23.303 1.00 26.99 105 THR A O 1
ATOM 672 N N . ARG A 1 105 ? 15.425 11.069 25.323 1.00 29.72 106 ARG A N 1
ATOM 673 C CA . ARG A 1 105 ? 16.051 12.294 25.685 1.00 32.65 106 ARG A CA 1
ATOM 674 C C . ARG A 1 105 ? 17.569 12.053 25.634 1.00 32.64 106 ARG A C 1
ATOM 675 O O . ARG A 1 105 ? 18.101 11.102 26.199 1.00 35.09 106 ARG A O 1
ATOM 683 N N . GLY A 1 106 ? 18.266 12.922 24.958 1.00 31.43 107 GLY A N 1
ATOM 684 C CA . GLY A 1 106 ? 19.731 12.760 24.870 1.00 32.10 107 GLY A CA 1
ATOM 685 C C . GLY A 1 106 ? 20.234 11.793 23.794 1.00 30.60 107 GLY A C 1
ATOM 686 O O . GLY A 1 106 ? 21.477 11.643 23.636 1.00 32.74 107 GLY A O 1
ATOM 687 N N . GLY A 1 107 ? 19.336 11.191 23.028 1.00 27.62 108 GLY A N 1
ATOM 688 C CA . GLY A 1 107 ? 19.734 10.306 21.913 1.00 26.21 108 GLY A CA 1
ATOM 689 C C . GLY A 1 107 ? 20.130 11.073 20.684 1.00 26.25 108 GLY A C 1
ATOM 690 O O . GLY A 1 107 ? 20.080 12.289 20.680 1.00 26.69 108 GLY A O 1
ATOM 691 N N . ARG A 1 108 ? 20.606 10.380 19.648 1.00 25.58 109 ARG A N 1
ATOM 692 C CA . ARG A 1 108 ? 21.146 11.004 18.432 1.00 26.13 109 ARG A CA 1
ATOM 693 C C . ARG A 1 108 ? 20.100 11.648 17.532 1.00 26.02 109 ARG A C 1
ATOM 694 O O . ARG A 1 108 ? 20.423 12.333 16.567 1.00 27.25 109 ARG A O 1
ATOM 702 N N . GLN A 1 109 ? 18.820 11.322 17.787 1.00 24.23 110 GLN A N 1
ATOM 703 C CA . GLN A 1 109 ? 17.727 11.866 16.995 1.00 25.14 110 GLN A CA 1
ATOM 704 C C . GLN A 1 109 ? 17.903 11.385 15.563 1.00 25.15 110 GLN A C 1
ATOM 705 O O . GLN A 1 109 ? 18.168 10.206 15.331 1.00 24.90 110 GLN A O 1
ATOM 711 N N . PHE A 1 110 ? 17.778 12.265 14.577 1.00 27.47 111 PHE A N 1
ATOM 712 C CA . PHE A 1 110 ? 17.924 11.904 13.166 1.00 28.40 111 PHE A CA 1
ATOM 713 C C . PHE A 1 110 ? 19.338 11.987 12.639 1.00 30.75 111 PHE A C 1
ATOM 714 O O . PHE A 1 110 ? 19.566 11.756 11.434 1.00 31.76 111 PHE A O 1
ATOM 722 N N . GLU A 1 111 ? 20.316 12.313 13.497 1.00 30.76 112 GLU A N 1
ATOM 723 C CA . GLU A 1 111 ? 21.713 12.435 13.035 1.00 34.29 112 GLU A CA 1
ATOM 724 C C . GLU A 1 111 ? 22.229 11.143 12.417 1.00 35.40 112 GLU A C 1
ATOM 725 O O . GLU A 1 111 ? 22.287 10.142 13.071 1.00 34.54 112 GLU A O 1
ATOM 731 N N . GLY A 1 112 ? 22.636 11.191 11.149 1.00 39.15 113 GLY A N 1
ATOM 732 C CA . GLY A 1 112 ? 23.094 10.006 10.440 1.00 40.58 113 GLY A CA 1
ATOM 733 C C . GLY A 1 112 ? 22.031 9.199 9.698 1.00 42.17 113 GLY A C 1
ATOM 734 O O . GLY A 1 112 ? 22.402 8.289 8.945 1.00 45.11 113 GLY A O 1
ATOM 735 N N . LEU A 1 113 ? 20.751 9.557 9.883 1.00 39.09 114 LEU A N 1
ATOM 736 C CA . LEU A 1 113 ? 19.525 8.867 9.290 1.00 39.74 114 LEU A CA 1
ATOM 737 C C . LEU A 1 113 ? 19.123 9.527 7.974 1.00 43.25 114 LEU A C 1
ATOM 738 O O . LEU A 1 113 ? 19.353 10.728 7.770 1.00 41.91 114 LEU A O 1
ATOM 743 N N . ASP A 1 114 ? 18.599 8.720 7.046 1.00 44.84 115 ASP A N 1
ATOM 744 C CA . ASP A 1 114 ? 18.143 9.257 5.765 1.00 46.51 115 ASP A CA 1
ATOM 745 C C . ASP A 1 114 ? 16.951 10.165 5.965 1.00 40.87 115 ASP A C 1
ATOM 746 O O . ASP A 1 114 ? 16.016 9.783 6.658 1.00 41.29 115 ASP A O 1
ATOM 751 N N . THR A 1 115 ? 16.988 11.353 5.351 1.00 39.18 116 THR A N 1
ATOM 752 C CA . THR A 1 115 ? 15.742 12.198 5.238 1.00 37.63 116 THR A CA 1
ATOM 753 C C . THR A 1 115 ? 14.754 11.606 4.255 1.00 32.24 116 THR A C 1
ATOM 754 O O . THR A 1 115 ? 14.966 11.603 3.059 1.00 33.07 116 THR A O 1
ATOM 758 N N . VAL A 1 116 ? 13.608 11.141 4.750 1.00 29.46 117 VAL A N 1
ATOM 759 C CA . VAL A 1 116 ? 12.552 10.683 3.876 1.00 27.16 117 VAL A CA 1
ATOM 760 C C . VAL A 1 116 ? 11.280 11.285 4.381 1.00 23.84 117 VAL A C 1
ATOM 761 O O . VAL A 1 116 ? 11.034 11.282 5.594 1.00 23.49 117 VAL A O 1
ATOM 765 N N . LEU A 1 117 ? 10.507 11.860 3.484 1.00 21.80 118 LEU A N 1
ATOM 766 C CA . LEU A 1 117 ? 9.307 12.595 3.870 1.00 20.72 118 LEU A CA 1
ATOM 767 C C . LEU A 1 117 ? 8.043 11.948 3.311 1.00 20.15 118 LEU A C 1
ATOM 768 O O . LEU A 1 117 ? 8.037 11.494 2.153 1.00 21.18 118 LEU A O 1
ATOM 773 N N . THR A 1 118 ? 6.987 12.110 4.073 1.00 18.89 119 THR A N 1
ATOM 774 C CA . THR A 1 118 ? 5.616 11.757 3.557 1.00 18.91 119 THR A CA 1
ATOM 775 C C . THR A 1 118 ? 5.160 12.860 2.605 1.00 19.55 119 THR A C 1
ATOM 776 O O . THR A 1 118 ? 5.768 13.925 2.553 1.00 19.34 119 THR A O 1
ATOM 780 N N . PRO A 1 119 ? 4.033 12.646 1.915 1.00 20.22 120 PRO A N 1
ATOM 781 C CA . PRO A 1 119 ? 3.524 13.661 1.004 1.00 21.47 120 PRO A CA 1
ATOM 782 C C . PRO A 1 119 ? 3.196 14.967 1.719 1.00 21.86 120 PRO A C 1
ATOM 783 O O . PRO A 1 119 ? 3.247 16.038 1.099 1.00 23.48 120 PRO A O 1
ATOM 787 N N . GLU A 1 120 ? 2.932 14.873 3.023 1.00 21.61 121 GLU A N 1
ATOM 788 C CA . GLU A 1 120 ? 2.590 16.025 3.844 1.00 22.28 121 GLU A CA 1
ATOM 789 C C . GLU A 1 120 ? 3.818 16.663 4.496 1.00 22.75 121 GLU A C 1
ATOM 790 O O . GLU A 1 120 ? 3.672 17.618 5.278 1.00 23.02 121 GLU A O 1
ATOM 796 N N . GLY A 1 121 ? 5.010 16.116 4.219 1.00 21.79 122 GLY A N 1
ATOM 797 C CA . GLY A 1 121 ? 6.284 16.681 4.702 1.00 21.94 122 GLY A CA 1
ATOM 798 C C . GLY A 1 121 ? 6.764 16.151 6.041 1.00 21.06 122 GLY A C 1
ATOM 799 O O . GLY A 1 121 ? 7.709 16.679 6.646 1.00 21.87 122 GLY A O 1
ATOM 800 N N . VAL A 1 122 ? 6.156 15.091 6.538 1.00 20.02 123 VAL A N 1
ATOM 801 C CA . VAL A 1 122 ? 6.525 14.586 7.862 1.00 19.42 123 VAL A CA 1
ATOM 802 C C . VAL A 1 122 ? 7.733 13.673 7.664 1.00 19.92 123 VAL A C 1
ATOM 803 O O . VAL A 1 122 ? 7.779 12.824 6.781 1.00 19.17 123 VAL A O 1
ATOM 807 N N . PRO A 1 123 ? 8.774 13.887 8.482 1.00 20.48 124 PRO A N 1
ATOM 808 C CA . PRO A 1 123 ? 9.936 12.979 8.355 1.00 21.28 124 PRO A CA 1
ATOM 809 C C . PRO A 1 123 ? 9.658 11.589 8.837 1.00 20.96 124 PRO A C 1
ATOM 810 O O . PRO A 1 123 ? 9.231 11.464 10.025 1.00 26.71 124 PRO A O 1
ATOM 814 N N . VAL A 1 124 ? 10.004 10.550 8.082 1.00 20.02 125 VAL A N 1
ATOM 815 C CA A VAL A 1 124 ? 9.712 9.271 8.604 0.50 20.02 125 VAL A CA 1
ATOM 816 C CA B VAL A 1 124 ? 9.708 9.112 8.211 0.50 20.22 125 VAL A CA 1
ATOM 817 C C . VAL A 1 124 ? 10.872 8.299 8.598 1.00 20.57 125 VAL A C 1
ATOM 818 O O . VAL A 1 124 ? 11.975 8.551 8.091 1.00 21.79 125 VAL A O 1
ATOM 825 N N . ILE A 1 125 ? 10.657 7.249 9.346 1.00 19.92 126 ILE A N 1
ATOM 826 C CA . ILE A 1 125 ? 11.645 6.209 9.578 1.00 23.18 126 ILE A CA 1
ATOM 827 C C . ILE A 1 125 ? 11.151 4.935 8.861 1.00 24.84 126 ILE A C 1
ATOM 828 O O . ILE A 1 125 ? 10.157 4.357 9.285 1.00 22.06 126 ILE A O 1
ATOM 833 N N A PRO A 1 126 ? 11.789 4.566 7.689 0.50 30.37 127 PRO A N 1
ATOM 834 N N B PRO A 1 126 ? 11.669 4.625 7.655 0.50 29.77 127 PRO A N 1
ATOM 835 C CA A PRO A 1 126 ? 11.603 3.301 7.012 0.50 28.68 127 PRO A CA 1
ATOM 836 C CA B PRO A 1 126 ? 11.000 3.479 7.038 0.50 28.41 127 PRO A CA 1
ATOM 837 C C A PRO A 1 126 ? 11.543 2.057 7.893 0.50 27.02 127 PRO A C 1
ATOM 838 C C B PRO A 1 126 ? 11.443 2.177 7.660 0.50 27.51 127 PRO A C 1
ATOM 839 O O A PRO A 1 126 ? 12.256 1.925 8.935 0.50 27.42 127 PRO A O 1
ATOM 840 O O B PRO A 1 126 ? 12.419 2.156 8.275 0.50 27.76 127 PRO A O 1
ATOM 847 N N . GLY A 1 127 ? 10.666 1.128 7.505 1.00 27.20 128 GLY A N 1
ATOM 848 C CA . GLY A 1 127 ? 10.937 -0.202 8.019 1.00 26.88 128 GLY A CA 1
ATOM 849 C C . GLY A 1 127 ? 10.447 -0.486 9.437 1.00 25.76 128 GLY A C 1
ATOM 850 O O . GLY A 1 127 ? 10.875 -1.451 10.041 1.00 28.92 128 GLY A O 1
ATOM 851 N N . VAL A 1 128 ? 9.551 0.329 9.962 1.00 22.57 129 VAL A N 1
ATOM 852 C CA . VAL A 1 128 ? 8.900 0.074 11.259 1.00 20.60 129 VAL A CA 1
ATOM 853 C C . VAL A 1 128 ? 7.688 -0.861 11.100 1.00 19.94 129 VAL A C 1
ATOM 854 O O . VAL A 1 128 ? 7.201 -1.083 10.005 1.00 20.32 129 VAL A O 1
ATOM 858 N N . ALA A 1 129 ? 7.195 -1.447 12.198 1.00 19.21 130 ALA A N 1
ATOM 859 C CA . ALA A 1 129 ? 6.170 -2.439 12.099 1.00 19.08 130 ALA A CA 1
ATOM 860 C C . ALA A 1 129 ? 4.890 -1.775 11.590 1.00 18.24 130 ALA A C 1
ATOM 861 O O . ALA A 1 129 ? 4.112 -2.364 10.849 1.00 18.31 130 ALA A O 1
ATOM 863 N N . ALA A 1 130 ? 4.662 -0.558 12.037 1.00 17.38 131 ALA A N 1
ATOM 864 C CA . ALA A 1 130 ? 3.510 0.236 11.580 1.00 17.20 131 ALA A CA 1
ATOM 865 C C . ALA A 1 130 ? 3.780 1.705 11.671 1.00 16.45 131 ALA A C 1
ATOM 866 O O . ALA A 1 130 ? 4.405 2.149 12.653 1.00 16.43 131 ALA A O 1
ATOM 868 N N . ARG A 1 131 ? 3.348 2.494 10.672 1.00 16.01 132 ARG A N 1
ATOM 869 C CA . ARG A 1 131 ? 3.404 3.970 10.742 1.00 15.88 132 ARG A CA 1
ATOM 870 C C . ARG A 1 131 ? 2.030 4.550 10.432 1.00 15.97 132 ARG A C 1
ATOM 871 O O . ARG A 1 131 ? 1.472 4.282 9.383 1.00 15.90 132 ARG A O 1
ATOM 879 N N . PHE A 1 132 ? 1.536 5.319 11.379 1.00 15.24 133 PHE A N 1
ATOM 880 C CA . PHE A 1 132 ? 0.288 6.051 11.237 1.00 16.03 133 PHE A CA 1
ATOM 881 C C . PHE A 1 132 ? 0.554 7.521 10.971 1.00 15.34 133 PHE A C 1
ATOM 882 O O . PHE A 1 132 ? 1.025 8.228 11.861 1.00 15.63 133 PHE A O 1
ATOM 890 N N . ASP A 1 133 ? 0.250 7.935 9.763 1.00 15.91 134 ASP A N 1
ATOM 891 C CA . ASP A 1 133 ? 0.459 9.330 9.372 1.00 16.31 134 ASP A CA 1
ATOM 892 C C . ASP A 1 133 ? -0.818 10.036 9.791 1.00 16.83 134 ASP A C 1
ATOM 893 O O . ASP A 1 133 ? -1.887 9.645 9.328 1.00 16.81 134 ASP A O 1
ATOM 898 N N . CYS A 1 134 ? -0.710 11.037 10.647 1.00 16.72 135 CYS A N 1
ATOM 899 C CA . CYS A 1 134 ? -1.872 11.659 11.284 1.00 16.88 135 CYS A CA 1
ATOM 900 C C . CYS A 1 134 ? -1.978 13.170 11.007 1.00 17.49 135 CYS A C 1
ATOM 901 O O . CYS A 1 134 ? -0.955 13.879 10.907 1.00 17.73 135 CYS A O 1
ATOM 904 N N . ALA A 1 135 ? -3.186 13.652 10.901 1.00 17.61 136 ALA A N 1
ATOM 905 C CA . ALA A 1 135 ? -3.524 15.055 10.927 1.00 18.95 136 ALA A CA 1
ATOM 906 C C . ALA A 1 135 ? -3.950 15.429 12.341 1.00 19.32 136 ALA A C 1
ATOM 907 O O . ALA A 1 135 ? -4.690 14.711 12.998 1.00 18.94 136 ALA A O 1
ATOM 909 N N . ALA A 1 136 ? -3.461 16.548 12.849 1.00 19.89 137 ALA A N 1
ATOM 910 C CA . ALA A 1 136 ? -3.878 16.997 14.190 1.00 20.35 137 ALA A CA 1
ATOM 911 C C . ALA A 1 136 ? -5.385 17.096 14.258 1.00 21.14 137 ALA A C 1
ATOM 912 O O . ALA A 1 136 ? -6.027 17.662 13.363 1.00 23.93 137 ALA A O 1
ATOM 914 N N . HIS A 1 137 ? -5.919 16.602 15.333 1.00 21.27 138 HIS A N 1
ATOM 915 C CA . HIS A 1 137 ? -7.418 16.592 15.465 1.00 22.80 138 HIS A CA 1
ATOM 916 C C . HIS A 1 137 ? -7.889 17.317 16.686 1.00 23.19 138 HIS A C 1
ATOM 917 O O . HIS A 1 137 ? -8.837 18.110 16.581 1.00 25.86 138 HIS A O 1
ATOM 924 N N . ALA A 1 138 ? -7.260 17.047 17.841 1.00 22.39 139 ALA A N 1
ATOM 925 C CA . ALA A 1 138 ? -7.577 17.737 19.087 1.00 23.41 139 ALA A CA 1
ATOM 926 C C . ALA A 1 138 ? -6.394 17.707 20.028 1.00 23.21 139 ALA A C 1
ATOM 927 O O . ALA A 1 138 ? -5.488 16.930 19.838 1.00 22.43 139 ALA A O 1
ATOM 929 N N . ALA A 1 139 ? -6.366 18.611 21.017 1.00 24.09 140 ALA A N 1
ATOM 930 C CA . ALA A 1 139 ? -5.302 18.617 21.989 1.00 24.42 140 ALA A CA 1
ATOM 931 C C . ALA A 1 139 ? -5.826 19.123 23.303 1.00 25.48 140 ALA A C 1
ATOM 932 O O . ALA A 1 139 ? -6.695 20.024 23.323 1.00 26.45 140 ALA A O 1
ATOM 934 N N . HIS A 1 140 ? -5.323 18.553 24.393 1.00 24.30 141 HIS A N 1
ATOM 935 C CA . HIS A 1 140 ? -5.765 18.944 25.728 1.00 26.16 141 HIS A CA 1
ATOM 936 C C . HIS A 1 140 ? -4.597 18.871 26.708 1.00 24.75 141 HIS A C 1
ATOM 937 O O . HIS A 1 140 ? -3.788 17.973 26.648 1.00 22.91 141 HIS A O 1
ATOM 944 N N . GLU A 1 141 ? -4.510 19.793 27.641 1.00 25.51 142 GLU A N 1
ATOM 945 C CA . GLU A 1 141 ? -3.424 19.680 28.635 1.00 25.74 142 GLU A CA 1
ATOM 946 C C . GLU A 1 141 ? -3.803 18.630 29.670 1.00 23.83 142 GLU A C 1
ATOM 947 O O . GLU A 1 141 ? -4.976 18.444 30.004 1.00 25.83 142 GLU A O 1
ATOM 953 N N . ALA A 1 142 ? -2.800 18.001 30.246 1.00 22.06 143 ALA A N 1
ATOM 954 C CA . ALA A 1 142 ? -3.028 16.910 31.231 1.00 20.92 143 ALA A CA 1
ATOM 955 C C . ALA A 1 142 ? -1.836 16.784 32.203 1.00 19.97 143 ALA A C 1
ATOM 956 O O . ALA A 1 142 ? -0.999 15.904 32.095 1.00 18.99 143 ALA A O 1
ATOM 958 N N . GLY A 1 143 ? -1.709 17.806 33.022 1.00 20.50 144 GLY A N 1
ATOM 959 C CA . GLY A 1 143 ? -0.650 17.818 34.044 1.00 20.42 144 GLY A CA 1
ATOM 960 C C . GLY A 1 143 ? 0.708 18.078 33.450 1.00 20.61 144 GLY A C 1
ATOM 961 O O . GLY A 1 143 ? 0.892 19.072 32.704 1.00 20.71 144 GLY A O 1
ATOM 962 N N . ASP A 1 144 ? 1.685 17.181 33.660 1.00 19.90 145 ASP A N 1
ATOM 963 C CA . ASP A 1 144 ? 3.052 17.365 33.104 1.00 19.76 145 ASP A CA 1
ATOM 964 C C . ASP A 1 144 ? 3.201 16.902 31.681 1.00 18.84 145 ASP A C 1
ATOM 965 O O . ASP A 1 144 ? 4.300 16.896 31.095 1.00 19.02 145 ASP A O 1
ATOM 970 N N . HIS A 1 145 ? 2.097 16.408 31.054 1.00 17.97 146 HIS A N 1
ATOM 971 C CA . HIS A 1 145 ? 2.091 16.051 29.651 1.00 17.52 146 HIS A CA 1
ATOM 972 C C . HIS A 1 145 ? 0.828 16.704 28.978 1.00 17.40 146 HIS A C 1
ATOM 973 O O . HIS A 1 145 ? 0.017 17.255 29.669 1.00 18.93 146 HIS A O 1
ATOM 980 N N . SER A 1 146 ? 0.758 16.646 27.670 1.00 17.15 147 SER A N 1
ATOM 981 C CA . SER A 1 146 ? -0.414 17.000 26.862 1.00 18.08 147 SER A CA 1
ATOM 982 C C . SER A 1 146 ? -0.937 15.651 26.340 1.00 17.02 147 SER A C 1
ATOM 983 O O . SER A 1 146 ? -0.229 14.657 26.255 1.00 17.32 147 SER A O 1
ATOM 986 N N . VAL A 1 147 ? -2.190 15.685 25.896 1.00 17.18 148 VAL A N 1
ATOM 987 C CA . VAL A 1 147 ? -2.846 14.589 25.147 1.00 16.46 148 VAL A CA 1
ATOM 988 C C . VAL A 1 147 ? -3.146 15.099 23.741 1.00 16.62 148 VAL A C 1
ATOM 989 O O . VAL A 1 147 ? -3.955 15.995 23.612 1.00 16.82 148 VAL A O 1
ATOM 993 N N . LEU A 1 148 ? -2.510 14.555 22.746 1.00 15.81 149 LEU A N 1
ATOM 994 C CA . LEU A 1 148 ? -2.700 14.938 21.346 1.00 17.06 149 LEU A CA 1
ATOM 995 C C . LEU A 1 148 ? -3.505 13.760 20.702 1.00 16.66 149 LEU A C 1
ATOM 996 O O . LEU A 1 148 ? -3.058 12.604 20.722 1.00 16.85 149 LEU A O 1
ATOM 1001 N N . ILE A 1 149 ? -4.606 14.133 20.079 1.00 17.43 150 ILE A N 1
ATOM 1002 C CA . ILE A 1 149 ? -5.502 13.184 19.328 1.00 17.45 150 ILE A CA 1
ATOM 1003 C C . ILE A 1 149 ? -5.296 13.456 17.864 1.00 17.30 150 ILE A C 1
ATOM 1004 O O . ILE A 1 149 ? -5.378 14.635 17.440 1.00 19.61 150 ILE A O 1
ATOM 1009 N N . GLY A 1 150 ? -4.975 12.472 17.065 1.00 16.20 151 GLY A N 1
ATOM 1010 C CA . GLY A 1 150 ? -4.795 12.669 15.634 1.00 16.85 151 GLY A CA 1
ATOM 1011 C C . GLY A 1 150 ? -5.712 11.783 14.820 1.00 17.17 151 GLY A C 1
ATOM 1012 O O . GLY A 1 150 ? -6.088 10.671 15.265 1.00 16.99 151 GLY A O 1
ATOM 1013 N N . ARG A 1 151 ? -6.077 12.276 13.643 1.00 17.71 152 ARG A N 1
ATOM 1014 C CA A ARG A 1 151 ? -6.865 11.492 12.682 0.50 18.60 152 ARG A CA 1
ATOM 1015 C CA B ARG A 1 151 ? -6.865 11.504 12.682 0.50 18.90 152 ARG A CA 1
ATOM 1016 C C . ARG A 1 151 ? -5.885 10.784 11.746 1.00 18.12 152 ARG A C 1
ATOM 1017 O O . ARG A 1 151 ? -5.014 11.448 11.119 1.00 18.01 152 ARG A O 1
ATOM 1032 N N . VAL A 1 152 ? -6.003 9.470 11.618 1.00 17.56 153 VAL A N 1
ATOM 1033 C CA . VAL A 1 152 ? -5.115 8.685 10.742 1.00 17.58 153 VAL A CA 1
ATOM 1034 C C . VAL A 1 152 ? -5.527 8.880 9.283 1.00 18.91 153 VAL A C 1
ATOM 1035 O O . VAL A 1 152 ? -6.675 8.545 8.878 1.00 20.72 153 VAL A O 1
ATOM 1039 N N . LEU A 1 153 ? -4.611 9.403 8.464 1.00 19.24 154 LEU A N 1
ATOM 1040 C CA A LEU A 1 153 ? -4.816 9.588 7.036 0.50 20.32 154 LEU A CA 1
ATOM 1041 C CA B LEU A 1 153 ? -4.875 9.545 7.050 0.50 20.26 154 LEU A CA 1
ATOM 1042 C C . LEU A 1 153 ? -4.182 8.508 6.188 1.00 20.11 154 LEU A C 1
ATOM 1043 O O . LEU A 1 153 ? -4.580 8.330 5.048 1.00 22.71 154 LEU A O 1
ATOM 1052 N N . ARG A 1 154 ? -3.171 7.821 6.724 1.00 18.44 155 ARG A N 1
ATOM 1053 C CA . ARG A 1 154 ? -2.462 6.831 5.940 1.00 18.10 155 ARG A CA 1
ATOM 1054 C C . ARG A 1 154 ? -1.820 5.840 6.891 1.00 17.35 155 ARG A C 1
ATOM 1055 O O . ARG A 1 154 ? -1.386 6.261 7.991 1.00 16.45 155 ARG A O 1
ATOM 1063 N N . VAL A 1 155 ? -1.834 4.562 6.491 1.00 17.91 156 VAL A N 1
ATOM 1064 C CA . VAL A 1 155 ? -1.235 3.520 7.318 1.00 18.39 156 VAL A CA 1
ATOM 1065 C C . VAL A 1 155 ? -0.199 2.777 6.475 1.00 18.59 156 VAL A C 1
ATOM 1066 O O . VAL A 1 155 ? -0.487 2.395 5.363 1.00 19.63 156 VAL A O 1
ATOM 1070 N N . THR A 1 156 ? 1.014 2.574 7.037 1.00 18.39 157 THR A N 1
ATOM 1071 C CA . THR A 1 156 ? 2.023 1.740 6.467 1.00 19.53 157 THR A CA 1
ATOM 1072 C C . THR A 1 156 ? 2.397 0.615 7.430 1.00 19.98 157 THR A C 1
ATOM 1073 O O . THR A 1 156 ? 2.539 0.868 8.613 1.00 19.90 157 THR A O 1
ATOM 1077 N N . VAL A 1 157 ? 2.407 -0.631 6.936 1.00 20.65 158 VAL A N 1
ATOM 1078 C CA . VAL A 1 157 ? 2.837 -1.766 7.757 1.00 21.19 158 VAL A CA 1
ATOM 1079 C C . VAL A 1 157 ? 3.935 -2.498 7.010 1.00 21.46 158 VAL A C 1
ATOM 1080 O O . VAL A 1 157 ? 3.942 -2.573 5.784 1.00 21.83 158 VAL A O 1
ATOM 1084 N N . ALA A 1 158 ? 4.911 -3.001 7.773 1.00 22.73 159 ALA A N 1
ATOM 1085 C CA . ALA A 1 158 ? 6.016 -3.776 7.250 1.00 23.38 159 ALA A CA 1
ATOM 1086 C C . ALA A 1 158 ? 6.291 -4.934 8.169 1.00 24.10 159 ALA A C 1
ATOM 1087 O O . ALA A 1 158 ? 6.316 -4.774 9.407 1.00 22.87 159 ALA A O 1
ATOM 1089 N N . GLY A 1 159 ? 6.533 -6.095 7.545 1.00 26.32 160 GLY A N 1
ATOM 1090 C CA . GLY A 1 159 ? 6.959 -7.297 8.282 1.00 27.71 160 GLY A CA 1
ATOM 1091 C C . GLY A 1 159 ? 5.812 -7.896 9.054 1.00 28.37 160 GLY A C 1
ATOM 1092 O O . GLY A 1 159 ? 4.630 -7.493 8.912 1.00 27.91 160 GLY A O 1
ATOM 1093 N N . PRO A 1 160 ? 6.127 -8.902 9.876 1.00 31.23 161 PRO A N 1
ATOM 1094 C CA . PRO A 1 160 ? 5.128 -9.553 10.716 1.00 31.56 161 PRO A CA 1
ATOM 1095 C C . PRO A 1 160 ? 4.655 -8.598 11.814 1.00 28.52 161 PRO A C 1
ATOM 1096 O O . PRO A 1 160 ? 5.372 -7.713 12.264 1.00 28.27 161 PRO A O 1
ATOM 1100 N N . GLY A 1 161 ? 3.401 -8.757 12.183 1.00 27.75 162 GLY A N 1
ATOM 1101 C CA . GLY A 1 161 ? 2.785 -7.926 13.151 1.00 25.94 162 GLY A CA 1
ATOM 1102 C C . GLY A 1 161 ? 2.930 -8.390 14.590 1.00 24.49 162 GLY A C 1
ATOM 1103 O O . GLY A 1 161 ? 2.565 -7.622 15.514 1.00 24.03 162 GLY A O 1
ATOM 1104 N N . ASP A 1 162 ? 3.551 -9.563 14.780 1.00 25.32 163 ASP A N 1
ATOM 1105 C CA . ASP A 1 162 ? 3.581 -10.208 16.057 1.00 25.35 163 ASP A CA 1
ATOM 1106 C C . ASP A 1 162 ? 4.971 -10.287 16.693 1.00 25.21 163 ASP A C 1
ATOM 1107 O O . ASP A 1 162 ? 5.177 -11.015 17.644 1.00 25.37 163 ASP A O 1
ATOM 1112 N N . HIS A 1 163 ? 5.852 -9.358 16.274 1.00 24.02 164 HIS A N 1
ATOM 1113 C CA . HIS A 1 163 ? 7.176 -9.194 16.939 1.00 24.53 164 HIS A CA 1
ATOM 1114 C C . HIS A 1 163 ? 7.431 -7.740 17.363 1.00 22.70 164 HIS A C 1
ATOM 1115 O O . HIS A 1 163 ? 8.361 -7.092 16.885 1.00 22.20 164 HIS A O 1
ATOM 1122 N N . PRO A 1 164 ? 6.549 -7.184 18.221 1.00 21.14 165 PRO A N 1
ATOM 1123 C CA . PRO A 1 164 ? 6.735 -5.814 18.706 1.00 20.13 165 PRO A CA 1
ATOM 1124 C C . PRO A 1 164 ? 7.881 -5.690 19.689 1.00 19.94 165 PRO A C 1
ATOM 1125 O O . PRO A 1 164 ? 8.193 -6.620 20.412 1.00 20.50 165 PRO A O 1
ATOM 1129 N N . LEU A 1 165 ? 8.497 -4.498 19.703 1.00 18.92 166 LEU A N 1
ATOM 1130 C CA . LEU A 1 165 ? 9.293 -4.131 20.869 1.00 19.17 166 LEU A CA 1
ATOM 1131 C C . LEU A 1 165 ? 8.381 -3.839 22.051 1.00 18.62 166 LEU A C 1
ATOM 1132 O O . LEU A 1 165 ? 7.488 -3.016 21.921 1.00 18.24 166 LEU A O 1
ATOM 1137 N N . VAL A 1 166 ? 8.598 -4.498 23.191 1.00 18.77 167 VAL A N 1
ATOM 1138 C CA . VAL A 1 166 ? 7.674 -4.324 24.363 1.00 18.80 167 VAL A CA 1
ATOM 1139 C C . VAL A 1 166 ? 8.484 -3.702 25.513 1.00 19.06 167 VAL A C 1
ATOM 1140 O O . VAL A 1 166 ? 9.690 -3.981 25.651 1.00 20.14 167 VAL A O 1
ATOM 1144 N N . PHE A 1 167 ? 7.858 -2.763 26.204 1.00 18.47 168 PHE A N 1
ATOM 1145 C CA . PHE A 1 167 ? 8.406 -2.205 27.415 1.00 19.17 168 PHE A CA 1
ATOM 1146 C C . PHE A 1 167 ? 7.490 -2.481 28.590 1.00 18.46 168 PHE A C 1
ATOM 1147 O O . PHE A 1 167 ? 6.310 -2.119 28.517 1.00 17.78 168 PHE A O 1
ATOM 1155 N N . ALA A 1 168 ? 8.001 -3.164 29.613 1.00 18.82 169 ALA A N 1
ATOM 1156 C CA . ALA A 1 168 ? 7.227 -3.510 30.790 1.00 19.74 169 ALA A CA 1
ATOM 1157 C C . ALA A 1 168 ? 8.159 -3.623 31.994 1.00 21.05 169 ALA A C 1
ATOM 1158 O O . ALA A 1 168 ? 9.298 -4.139 31.902 1.00 21.33 169 ALA A O 1
ATOM 1160 N N . ALA A 1 169 ? 7.627 -3.202 33.143 1.00 21.29 170 ALA A N 1
ATOM 1161 C CA . ALA A 1 169 ? 8.399 -3.253 34.387 1.00 22.64 170 ALA A CA 1
ATOM 1162 C C . ALA A 1 169 ? 9.781 -2.626 34.228 1.00 23.27 170 ALA A C 1
ATOM 1163 O O . ALA A 1 169 ? 10.729 -3.135 34.814 1.00 25.60 170 ALA A O 1
ATOM 1165 N N . GLY A 1 170 ? 9.825 -1.567 33.456 1.00 23.71 171 GLY A N 1
ATOM 1166 C CA . GLY A 1 170 ? 11.115 -0.865 33.244 1.00 24.25 171 GLY A CA 1
ATOM 1167 C C . GLY A 1 170 ? 12.106 -1.535 32.353 1.00 25.89 171 GLY A C 1
ATOM 1168 O O . GLY A 1 170 ? 13.339 -1.184 32.387 1.00 26.64 171 GLY A O 1
ATOM 1169 N N . ARG A 1 171 ? 11.716 -2.552 31.636 1.00 24.63 172 ARG A N 1
ATOM 1170 C CA . ARG A 1 171 ? 12.662 -3.316 30.832 1.00 25.77 172 ARG A CA 1
ATOM 1171 C C . ARG A 1 171 ? 12.123 -3.452 29.416 1.00 24.04 172 ARG A C 1
ATOM 1172 O O . ARG A 1 171 ? 10.882 -3.521 29.212 1.00 23.18 172 ARG A O 1
ATOM 1180 N N . PHE A 1 172 ? 13.006 -3.526 28.428 1.00 23.23 173 PHE A N 1
ATOM 1181 C CA . PHE A 1 172 ? 12.645 -3.887 27.067 1.00 23.15 173 PHE A CA 1
ATOM 1182 C C . PHE A 1 172 ? 12.600 -5.398 26.951 1.00 24.34 173 PHE A C 1
ATOM 1183 O O . PHE A 1 172 ? 13.283 -6.116 27.639 1.00 26.90 173 PHE A O 1
ATOM 1191 N N . GLY A 1 173 ? 11.747 -5.872 26.052 1.00 24.08 174 GLY A N 1
ATOM 1192 C CA . GLY A 1 173 ? 11.674 -7.297 25.793 1.00 24.46 174 GLY A CA 1
ATOM 1193 C C . GLY A 1 173 ? 10.678 -7.537 24.620 1.00 23.86 174 GLY A C 1
ATOM 1194 O O . GLY A 1 173 ? 10.469 -6.687 23.766 1.00 22.71 174 GLY A O 1
ATOM 1195 N N . GLN A 1 174 ? 10.192 -8.764 24.598 1.00 24.63 175 GLN A N 1
ATOM 1196 C CA . GLN A 1 174 ? 9.440 -9.284 23.476 1.00 26.10 175 GLN A CA 1
ATOM 1197 C C . GLN A 1 174 ? 8.080 -9.793 23.979 1.00 25.70 175 GLN A C 1
ATOM 1198 O O . GLN A 1 174 ? 7.856 -9.964 25.173 1.00 25.00 175 GLN A O 1
ATOM 1204 N N . PHE A 1 175 ? 7.197 -9.969 23.004 1.00 25.17 176 PHE A N 1
ATOM 1205 C CA . PHE A 1 175 ? 5.865 -10.667 23.219 1.00 25.33 176 PHE A CA 1
ATOM 1206 C C . PHE A 1 175 ? 6.000 -12.127 22.931 1.00 27.58 176 PHE A C 1
ATOM 1207 O O . PHE A 1 175 ? 6.550 -12.524 21.886 1.00 28.30 176 PHE A O 1
ATOM 1215 N N . GLU A 1 176 ? 5.598 -12.958 23.884 1.00 28.69 177 GLU A N 1
ATOM 1216 C CA A GLU A 1 176 ? 5.550 -14.443 23.720 0.50 31.12 177 GLU A CA 1
ATOM 1217 C CA B GLU A 1 176 ? 5.533 -14.413 23.713 0.50 31.32 177 GLU A CA 1
ATOM 1218 C C . GLU A 1 176 ? 4.075 -14.921 23.789 1.00 32.36 177 GLU A C 1
ATOM 1219 O O . GLU A 1 176 ? 3.506 -14.997 24.868 1.00 31.66 177 GLU A O 1
ATOM 1230 N N . PRO A 1 177 ? 3.466 -15.256 22.630 1.00 33.06 178 PRO A N 1
ATOM 1231 C CA . PRO A 1 177 ? 2.033 -15.695 22.640 1.00 33.96 178 PRO A CA 1
ATOM 1232 C C . PRO A 1 177 ? 1.786 -17.056 23.302 1.00 36.20 178 PRO A C 1
ATOM 1233 O O . PRO A 1 177 ? 2.730 -17.843 23.429 1.00 36.56 178 PRO A O 1
#

Radius of gyration: 15.8 Å; Cα contacts (8 Å, |Δi|>4): 342; chains: 1; bounding box: 38×40×48 Å

Organism: Paracoccus denitrificans (strain Pd 1222) (NCBI:txid318586)

Solvent-accessible surface area: 9788 Å² total; per-residue (Å²): 224,132,122,68,146,89,127,82,167,65,64,159,93,38,119,24,183,156,54,23,33,4,5,0,0,0,2,66,15,127,182,31,57,37,1,18,28,18,62,40,49,51,86,73,32,160,155,57,50,23,8,38,0,24,0,23,110,123,30,109,73,27,54,20,1,46,141,20,57,26,3,0,0,0,32,0,3,35,134,21,68,106,21,2,83,20,6,47,231,78,24,117,27,24,123,85,63,116,110,70,103,10,115,97,27,5,4,8,10,92,56,6,26,14,30,42,5,6,20,56,99,38,58,108,102,53,60,101,65,1,35,6,33,0,92,18,88,76,82,54,112,43,68,91,77,79,99,34,6,28,63,36,75,57,181,80,35,138,108,168,138

Nearest PDB structures (foldseek):
  4xj2-assembly1_A  TM=1.004E+00  e=7.082E-32  Paracoccus denitrificans PD1222
  5zc2-assembly1_A  TM=9.412E-01  e=5.966E-16  Acinetobacter baumannii
  3pft-assembly1_A  TM=8.929E-01  e=3.216E-14  Mycolicibacterium goodii
  2qck-assembly1_A  TM=9.341E-01  e=3.215E-13  Arthrobacter sp. FB24
  2d38-assembly1_A  TM=8.918E-01  e=3.400E-12  Sulfurisphaera tokodaii str. 7

Foldseek 3Di:
DDDDDCPPVVPVLVVLQDKFFKKKKWFAAPVGIAIAIDGQKDFDDVVQGK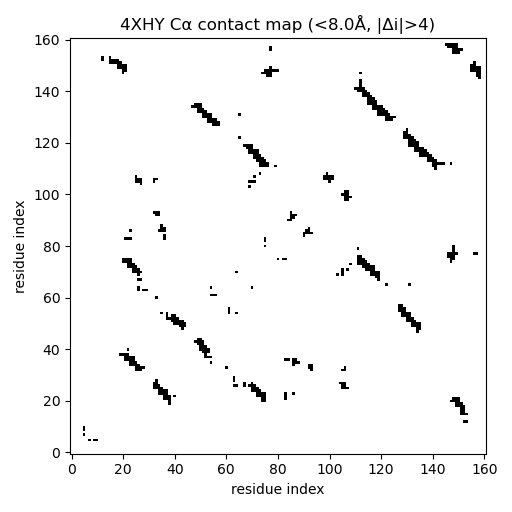IKGKAFLPDPCQVVVVPGQKMKIFGAFQVPVLVNQQRYVPHVTCVPHDADADPVGIGDDPDGQKMFIWGFDDWACDPRIIMTMTGGDDMDGDDDNQGTFMGHSRDTDTDDD

Sequence (161 aa):
EIITFHPAARRLLREALGRFATGVTVVTTAGPQGPLGMTVNSFSSVSLEPPLVLWCPARTSARHAAFAEAGAWSVHVLGSEQLETCLRFTRGGRQFEGLDTVLTPEGVPVVIPPGVAARFDCAAHAAHEAGDHSVLIGRRVLLRVTVAGPGDHPLVFAAGRFGQFEEP

B-factor: mean 24.3, std 8.64, range [2.0, 69.83]

Secondary structure (DSSP, 8-state):
--------HHHHHHHTTS-B--EEEEEEETTEEEEEEES--EEEETTTTEEEE--BTTSTTHHHHHH-SEEEEEEPBTT-HHHHHHTSTTS-TTTTS---B-TT--B--TT-SEEEEEEEEEEEEETTEEEEEEEEEEEEE-S-SS-B-EEETTEEE----